Protein AF-A0A357FKM1-F1 (afdb_monomer_lite)

Foldseek 3Di:
DDPPDDVVVVVVVVDPPLVVVLVPDPDQLADEEEAEQCFLPPNVLVVLVRNVNHAYEYEHQDVVSLVNNVVVCVVSVRPRYHYDYDHPDDPDPDDPDD

Secondary structure (DSSP, 8-state):
------HHHHHHHTS--HHHHHHHS---TT--EEEET-TTSTTHHHHHHHTTTS-EEEEES-HHHHHHHHHHHHHHT-SSEEEEE--SS----PPP--

Sequence (98 aa):
MSTKINEDSFLAAKKLDIYHITSLLPAMPYHEIADIGCGEGALSVPLGKLVYRGNVVSLDSNKKNLTITRRELKKARLTNVKATYIPDEPTLPLKDET

Radius of gyration: 16.63 Å; chains: 1; bounding box: 40×29×51 Å

pLDDT: mean 86.25, std 15.76, range [38.56, 98.31]

Structure (mmCIF, N/CA/C/O backbone):
data_AF-A0A357FKM1-F1
#
_entry.id   AF-A0A357FKM1-F1
#
loop_
_atom_site.group_PDB
_atom_site.id
_atom_site.type_symbol
_atom_site.label_atom_id
_atom_site.label_alt_id
_atom_site.label_comp_id
_atom_site.label_asym_id
_atom_site.label_entity_id
_atom_site.label_seq_id
_atom_site.pdbx_PDB_ins_code
_atom_site.Cartn_x
_atom_site.Cartn_y
_atom_site.Cartn_z
_atom_site.occupancy
_atom_site.B_iso_or_equiv
_atom_site.auth_seq_id
_atom_site.auth_comp_id
_atom_site.auth_asym_id
_atom_site.auth_atom_id
_atom_site.pdbx_PDB_model_num
ATOM 1 N N . MET A 1 1 ? 29.532 11.720 18.175 1.00 38.56 1 MET A N 1
ATOM 2 C CA . MET A 1 1 ? 30.227 11.509 16.887 1.00 38.56 1 MET A CA 1
ATOM 3 C C . MET A 1 1 ? 29.156 11.546 15.806 1.00 38.56 1 MET A C 1
ATOM 5 O O . MET A 1 1 ? 28.328 10.651 15.773 1.00 38.56 1 MET A O 1
ATOM 9 N N . SER A 1 2 ? 29.055 12.653 15.064 1.00 39.97 2 SER A N 1
ATOM 10 C CA . SER A 1 2 ? 27.974 12.879 14.092 1.00 39.97 2 SER A CA 1
ATOM 11 C C . SER A 1 2 ? 28.179 11.964 12.885 1.00 39.97 2 SER A C 1
ATOM 13 O O . SER A 1 2 ? 29.159 12.117 12.153 1.00 39.97 2 SER A O 1
ATOM 15 N N . THR A 1 3 ? 27.309 10.971 12.716 1.00 48.97 3 THR A N 1
ATOM 16 C CA . THR A 1 3 ? 27.272 10.112 11.533 1.00 48.97 3 THR A CA 1
ATOM 17 C C . THR A 1 3 ? 26.817 10.959 10.354 1.00 48.97 3 THR A C 1
ATOM 19 O O . THR A 1 3 ? 25.633 11.238 10.186 1.00 48.97 3 THR A O 1
ATOM 22 N N . LYS A 1 4 ? 27.772 11.406 9.532 1.00 58.19 4 LYS A N 1
ATOM 23 C CA . LYS A 1 4 ? 27.467 11.967 8.215 1.00 58.19 4 LYS A CA 1
ATOM 24 C C . LYS A 1 4 ? 26.766 10.875 7.409 1.00 58.19 4 LYS A C 1
ATOM 26 O O . LYS A 1 4 ? 27.403 9.915 6.982 1.00 58.19 4 LYS A O 1
ATOM 31 N N . ILE A 1 5 ? 25.449 10.991 7.283 1.00 58.66 5 ILE A N 1
ATOM 32 C CA . ILE A 1 5 ? 24.640 10.129 6.427 1.00 58.66 5 ILE A CA 1
ATOM 33 C C . ILE A 1 5 ? 25.141 10.360 5.002 1.00 58.66 5 ILE A C 1
ATOM 35 O O . ILE A 1 5 ? 25.173 11.494 4.531 1.00 58.66 5 ILE A O 1
ATOM 39 N N . ASN A 1 6 ? 25.605 9.294 4.353 1.00 70.06 6 ASN A N 1
ATOM 40 C CA . ASN A 1 6 ? 26.044 9.343 2.969 1.00 70.06 6 ASN A CA 1
ATOM 41 C C . ASN A 1 6 ? 24.829 9.671 2.083 1.00 70.06 6 ASN A C 1
ATOM 43 O O . ASN A 1 6 ? 23.919 8.847 1.958 1.00 70.06 6 ASN A O 1
ATOM 47 N N . GLU A 1 7 ? 24.802 10.872 1.500 1.00 65.56 7 GLU A N 1
ATOM 48 C CA . GLU A 1 7 ? 23.712 11.314 0.624 1.00 65.56 7 GLU A CA 1
ATOM 49 C C . GLU A 1 7 ? 23.525 10.381 -0.577 1.00 65.56 7 GLU A C 1
ATOM 51 O O . GLU A 1 7 ? 22.391 10.170 -1.001 1.00 65.56 7 GLU A O 1
ATOM 56 N N . ASP A 1 8 ? 24.587 9.723 -1.050 1.00 58.44 8 ASP A N 1
ATOM 57 C CA . ASP A 1 8 ? 24.513 8.757 -2.149 1.00 58.44 8 ASP A CA 1
ATOM 58 C C . ASP A 1 8 ? 23.810 7.462 -1.727 1.00 58.44 8 ASP A C 1
ATOM 60 O O . ASP A 1 8 ? 23.027 6.903 -2.492 1.00 58.44 8 ASP A O 1
ATOM 64 N N . SER A 1 9 ? 24.018 6.999 -0.489 1.00 56.38 9 SER A N 1
ATOM 65 C CA . SER A 1 9 ? 23.276 5.860 0.076 1.00 56.38 9 SER A CA 1
ATOM 66 C C . SER A 1 9 ? 21.794 6.189 0.234 1.00 56.38 9 SER A C 1
ATOM 68 O O . SER A 1 9 ? 20.937 5.348 -0.031 1.00 56.38 9 SER A O 1
ATOM 70 N N . PHE A 1 10 ? 21.485 7.427 0.621 1.00 55.25 10 PHE A N 1
ATOM 71 C CA . PHE A 1 10 ? 20.115 7.915 0.730 1.00 55.25 10 PHE A CA 1
ATOM 72 C C . PHE A 1 10 ? 19.456 8.076 -0.648 1.00 55.25 10 PHE A C 1
ATOM 74 O O . PHE A 1 10 ? 18.293 7.721 -0.824 1.00 55.25 10 PHE A O 1
ATOM 81 N N . LEU A 1 11 ? 20.202 8.542 -1.653 1.00 59.00 11 LEU A N 1
ATOM 82 C CA . LEU A 1 11 ? 19.739 8.691 -3.033 1.00 59.00 11 LEU A CA 1
ATOM 83 C C . LEU A 1 11 ? 19.567 7.334 -3.740 1.00 59.00 11 LEU A C 1
ATOM 85 O O . LEU A 1 11 ? 18.616 7.161 -4.500 1.00 59.00 11 LEU A O 1
ATOM 89 N N . ALA A 1 12 ? 20.427 6.355 -3.449 1.00 53.94 12 ALA A N 1
ATOM 90 C CA . ALA A 1 12 ? 20.282 4.971 -3.899 1.00 53.94 12 ALA A CA 1
ATOM 91 C C . ALA A 1 12 ? 19.075 4.287 -3.233 1.00 53.94 12 ALA A C 1
ATOM 93 O O . ALA A 1 12 ? 18.266 3.669 -3.924 1.00 53.94 12 ALA A O 1
ATOM 94 N N . ALA A 1 13 ? 18.877 4.483 -1.923 1.00 54.16 13 ALA A N 1
ATOM 95 C CA . ALA A 1 13 ? 17.662 4.056 -1.221 1.00 54.16 13 ALA A CA 1
ATOM 96 C C . ALA A 1 13 ? 16.393 4.732 -1.778 1.00 54.16 13 ALA A C 1
ATOM 98 O O . ALA A 1 13 ? 15.311 4.148 -1.757 1.00 54.16 13 ALA A O 1
ATOM 99 N N . LYS A 1 14 ? 16.523 5.941 -2.343 1.00 59.16 14 LYS A N 1
ATOM 100 C CA . LYS A 1 14 ? 15.426 6.697 -2.968 1.00 59.16 14 LYS A CA 1
ATOM 101 C C . LYS A 1 14 ? 14.861 6.027 -4.223 1.00 59.16 14 LYS A C 1
ATOM 103 O O . LYS A 1 14 ? 13.759 6.376 -4.643 1.00 59.16 14 LYS A O 1
ATOM 108 N N . LYS A 1 15 ? 15.580 5.079 -4.831 1.00 67.06 15 LYS A N 1
ATOM 109 C CA . LYS A 1 15 ? 15.122 4.332 -6.007 1.00 67.06 15 LYS A CA 1
ATOM 110 C C . LYS A 1 15 ? 14.887 2.867 -5.636 1.00 67.06 15 LYS A C 1
ATOM 112 O O . LYS A 1 15 ? 15.583 1.974 -6.102 1.00 67.06 15 LYS A O 1
ATOM 117 N N . LEU A 1 16 ? 13.894 2.637 -4.775 1.00 71.50 16 LEU A N 1
ATOM 118 C CA . LEU A 1 16 ? 13.378 1.298 -4.479 1.00 71.50 16 LEU A CA 1
ATOM 119 C C . LEU A 1 16 ? 12.992 0.599 -5.792 1.00 71.50 16 LEU A C 1
ATOM 121 O O . LEU A 1 16 ? 12.059 1.024 -6.478 1.00 71.50 16 LEU A O 1
ATOM 125 N N . ASP A 1 17 ? 13.714 -0.466 -6.142 1.00 86.94 17 ASP A N 1
ATOM 126 C CA . ASP A 1 17 ? 13.339 -1.332 -7.255 1.00 86.94 17 ASP A CA 1
ATOM 127 C C . ASP A 1 17 ? 12.201 -2.252 -6.809 1.00 86.94 17 ASP A C 1
ATOM 129 O O . ASP A 1 17 ? 12.384 -3.259 -6.120 1.00 86.94 17 ASP A O 1
ATOM 133 N N . ILE A 1 18 ? 10.995 -1.870 -7.214 1.00 87.31 18 ILE A N 1
ATOM 134 C CA . ILE A 1 18 ? 9.758 -2.581 -6.906 1.00 87.31 18 ILE A CA 1
ATOM 135 C C . ILE A 1 18 ? 9.819 -4.036 -7.391 1.00 87.31 18 ILE A C 1
ATOM 137 O O . ILE A 1 18 ? 9.319 -4.928 -6.700 1.00 87.31 18 ILE A O 1
ATOM 141 N N . TYR A 1 19 ? 10.427 -4.306 -8.549 1.00 88.25 19 TYR A N 1
ATOM 142 C CA . TYR A 1 19 ? 10.491 -5.661 -9.100 1.00 88.25 19 TYR A CA 1
ATOM 143 C C . TYR A 1 19 ? 11.409 -6.548 -8.270 1.00 88.25 19 TYR A C 1
ATOM 145 O O . TYR A 1 19 ? 11.069 -7.696 -7.990 1.00 88.25 19 TYR A O 1
ATOM 153 N N . HIS A 1 20 ? 12.527 -5.997 -7.797 1.00 90.44 20 HIS A N 1
ATOM 154 C CA . HIS A 1 20 ? 13.415 -6.718 -6.897 1.00 90.44 20 HIS A CA 1
ATOM 155 C C . HIS A 1 20 ? 12.707 -7.087 -5.584 1.00 90.44 20 HIS A C 1
ATOM 157 O O . HIS A 1 20 ? 12.681 -8.257 -5.209 1.00 90.44 20 HIS A O 1
ATOM 163 N N . ILE A 1 21 ? 12.043 -6.128 -4.932 1.00 89.31 21 ILE A N 1
ATOM 164 C CA . ILE A 1 21 ? 11.337 -6.357 -3.657 1.00 89.31 21 ILE A CA 1
ATOM 165 C C . ILE A 1 21 ? 10.230 -7.398 -3.818 1.00 89.31 21 ILE A C 1
ATOM 167 O O . ILE A 1 21 ? 10.133 -8.339 -3.033 1.00 89.31 21 ILE A O 1
ATOM 171 N N . THR A 1 22 ? 9.404 -7.251 -4.853 1.00 89.56 22 THR A N 1
ATOM 172 C CA . THR A 1 22 ? 8.294 -8.180 -5.106 1.00 89.56 22 THR A CA 1
ATOM 173 C C . THR A 1 22 ? 8.773 -9.584 -5.470 1.00 89.56 22 THR A C 1
ATOM 175 O O . THR A 1 22 ? 8.102 -10.540 -5.099 1.00 89.56 22 THR A O 1
ATOM 178 N N . SER A 1 23 ? 9.943 -9.735 -6.104 1.00 90.88 23 SER A N 1
ATOM 179 C CA . SER A 1 23 ? 10.533 -11.052 -6.400 1.00 90.88 23 SER A CA 1
ATOM 180 C C . SER A 1 23 ? 11.027 -11.807 -5.162 1.00 90.88 23 SER A C 1
ATOM 182 O O . SER A 1 23 ? 11.063 -13.035 -5.166 1.00 90.88 23 SER A O 1
ATOM 184 N N . LEU A 1 24 ? 11.403 -11.078 -4.108 1.00 92.12 24 LEU A N 1
ATOM 185 C CA . LEU A 1 24 ? 11.909 -11.650 -2.858 1.00 92.12 24 LEU A CA 1
ATOM 186 C C . LEU A 1 24 ? 10.798 -11.928 -1.843 1.00 92.12 24 LEU A C 1
ATOM 188 O O . LEU A 1 24 ? 11.004 -12.686 -0.896 1.00 92.12 24 LEU A O 1
ATOM 192 N N . LEU A 1 25 ? 9.627 -11.313 -2.016 1.00 90.75 25 LEU A N 1
ATOM 193 C CA . LEU A 1 25 ? 8.478 -11.543 -1.154 1.00 90.75 25 LEU A CA 1
ATOM 194 C C . LEU A 1 25 ? 7.825 -12.888 -1.506 1.00 90.75 25 LEU A C 1
ATOM 196 O O . LEU A 1 25 ? 7.346 -13.046 -2.629 1.00 90.75 25 LEU A O 1
ATOM 200 N N . PRO A 1 26 ? 7.698 -13.835 -0.556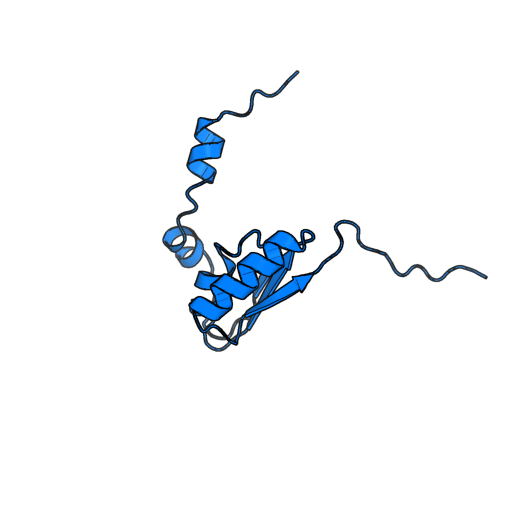 1.00 93.12 26 PRO A N 1
ATOM 201 C CA . PRO A 1 26 ? 6.933 -15.067 -0.750 1.00 93.12 26 PRO A CA 1
ATOM 202 C C . PRO A 1 26 ? 5.420 -14.783 -0.674 1.00 93.12 26 PRO A C 1
ATOM 204 O O . PRO A 1 26 ? 4.684 -15.352 0.135 1.00 93.12 26 PRO A O 1
ATOM 207 N N . ALA A 1 27 ? 4.947 -13.833 -1.480 1.00 93.81 27 ALA A N 1
ATOM 208 C CA . ALA A 1 27 ? 3.560 -13.410 -1.527 1.00 93.81 27 ALA A CA 1
ATOM 209 C C . ALA A 1 27 ? 2.794 -14.214 -2.579 1.00 93.81 27 ALA A C 1
ATOM 211 O O . ALA A 1 27 ? 3.220 -14.349 -3.724 1.00 93.81 27 ALA A O 1
ATOM 212 N N . MET A 1 28 ? 1.626 -14.711 -2.188 1.00 96.06 28 MET A N 1
ATOM 213 C CA . MET A 1 28 ? 0.686 -15.375 -3.081 1.00 96.06 28 MET A CA 1
ATOM 214 C C . MET A 1 28 ? -0.484 -14.436 -3.378 1.00 96.06 28 MET A C 1
ATOM 216 O O . MET A 1 28 ? -0.814 -13.607 -2.529 1.00 96.06 28 MET A O 1
ATOM 220 N N . PRO A 1 29 ? -1.184 -14.590 -4.518 1.00 96.69 29 PRO A N 1
ATOM 221 C CA . PRO A 1 29 ? -2.256 -13.677 -4.918 1.00 96.69 29 PRO A CA 1
ATOM 222 C C . PRO A 1 29 ? -3.370 -13.444 -3.890 1.00 96.69 29 PRO A C 1
ATOM 224 O O . PRO A 1 29 ? -4.070 -12.446 -3.994 1.00 96.69 29 PRO A O 1
ATOM 227 N N . TYR A 1 30 ? -3.567 -14.364 -2.945 1.00 97.44 30 TYR A N 1
ATOM 228 C CA . TYR A 1 30 ? -4.621 -14.350 -1.925 1.00 97.44 30 TYR A CA 1
ATOM 229 C C . TYR A 1 30 ? -4.130 -13.932 -0.530 1.00 97.44 30 TYR A C 1
ATOM 231 O O . TYR A 1 30 ? -4.896 -14.010 0.426 1.00 97.44 30 TYR A O 1
ATOM 239 N N . HIS A 1 31 ? -2.857 -13.560 -0.378 1.00 97.81 31 HIS A N 1
ATOM 240 C CA . HIS A 1 31 ? -2.329 -13.144 0.919 1.00 97.81 31 HIS A CA 1
ATOM 241 C C . HIS A 1 31 ? -2.857 -11.773 1.341 1.00 97.81 31 HIS A C 1
ATOM 243 O O . HIS A 1 31 ? -3.107 -10.893 0.520 1.00 97.81 31 HIS A O 1
ATOM 249 N N . GLU A 1 32 ? -2.956 -11.605 2.654 1.00 97.81 32 GLU A N 1
ATOM 250 C CA . GLU A 1 32 ? -3.219 -10.332 3.309 1.00 97.81 32 GLU A CA 1
ATOM 251 C C . GLU A 1 32 ? -1.876 -9.688 3.676 1.00 97.81 32 GLU A C 1
ATOM 253 O O . GLU A 1 32 ? -1.030 -10.335 4.297 1.00 97.81 32 GLU A O 1
ATOM 258 N N . ILE A 1 33 ? -1.655 -8.433 3.280 1.00 96.94 33 ILE A N 1
ATOM 259 C CA . ILE A 1 33 ? -0.387 -7.724 3.507 1.00 96.94 33 ILE A CA 1
ATOM 260 C C . ILE A 1 33 ? -0.629 -6.444 4.308 1.00 96.94 33 ILE A C 1
ATOM 262 O O . ILE A 1 33 ? -1.495 -5.639 3.970 1.00 96.94 33 ILE A O 1
ATOM 266 N N . ALA A 1 34 ? 0.187 -6.223 5.339 1.00 96.88 34 ALA A N 1
ATOM 267 C CA . ALA A 1 34 ? 0.292 -4.936 6.018 1.00 96.88 34 ALA A CA 1
ATOM 268 C C . ALA A 1 34 ? 1.496 -4.154 5.472 1.00 96.88 34 ALA A C 1
ATOM 270 O O . ALA A 1 34 ? 2.629 -4.625 5.524 1.00 96.88 34 ALA A O 1
ATOM 271 N N . ASP A 1 35 ? 1.239 -2.957 4.955 1.00 95.44 35 ASP A N 1
ATOM 272 C CA . ASP A 1 35 ? 2.230 -2.021 4.423 1.00 95.44 35 ASP A CA 1
ATOM 273 C C . ASP A 1 35 ? 2.394 -0.867 5.423 1.00 95.44 35 ASP A C 1
ATOM 275 O O . ASP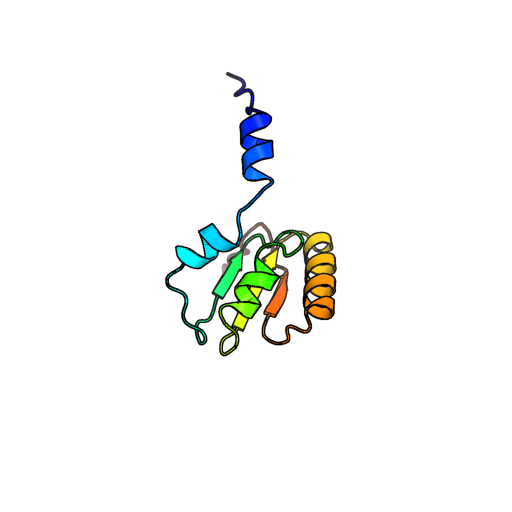 A 1 35 ? 1.635 0.102 5.408 1.00 95.44 35 ASP A O 1
ATOM 279 N N . ILE A 1 36 ? 3.314 -1.039 6.375 1.00 94.75 36 ILE A N 1
ATOM 280 C CA . ILE A 1 36 ? 3.516 -0.134 7.516 1.00 94.75 36 ILE A CA 1
ATOM 281 C C . ILE A 1 36 ? 4.484 0.987 7.132 1.00 94.75 36 ILE A C 1
ATOM 283 O O . ILE A 1 36 ? 5.584 0.722 6.658 1.00 94.75 36 ILE A O 1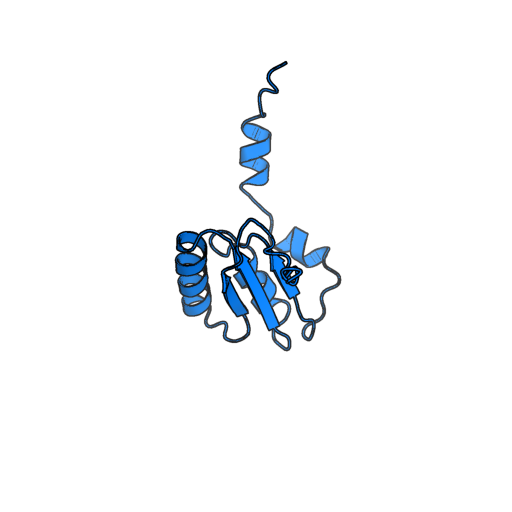
ATOM 287 N N . GLY A 1 37 ? 4.094 2.235 7.392 1.00 92.94 37 GLY A N 1
ATOM 288 C CA . GLY A 1 37 ? 4.841 3.411 6.949 1.00 92.94 37 GLY A CA 1
ATOM 289 C C . GLY A 1 37 ? 4.745 3.591 5.436 1.00 92.94 37 GLY A C 1
ATOM 290 O O . GLY A 1 37 ? 5.760 3.789 4.772 1.00 92.94 37 GLY A O 1
ATOM 291 N N . CYS A 1 38 ? 3.533 3.484 4.879 1.00 93.62 38 CYS A N 1
ATOM 292 C CA . CYS A 1 38 ? 3.327 3.380 3.432 1.00 93.62 38 CYS A CA 1
ATOM 293 C C . CYS A 1 38 ? 3.801 4.603 2.626 1.00 93.62 38 CYS A C 1
ATOM 295 O O . CYS A 1 38 ? 3.887 4.546 1.392 1.00 93.62 38 CYS A O 1
ATOM 297 N N . GLY A 1 39 ? 4.060 5.735 3.288 1.00 93.50 39 GLY A N 1
ATOM 298 C CA . GLY A 1 39 ? 4.462 6.973 2.642 1.00 93.50 39 GLY A CA 1
ATOM 299 C C . GLY A 1 39 ? 3.421 7.407 1.614 1.00 93.50 39 GLY A C 1
ATOM 300 O O . GLY A 1 39 ? 2.218 7.240 1.805 1.00 93.50 39 GLY A O 1
ATOM 301 N N . GLU A 1 40 ? 3.887 7.910 0.474 1.00 93.69 40 GLU A N 1
ATOM 302 C CA . GLU A 1 40 ? 3.033 8.311 -0.654 1.00 93.69 40 GLU A CA 1
ATOM 303 C C . GLU A 1 40 ? 2.474 7.130 -1.478 1.00 93.69 40 GLU A C 1
ATOM 305 O O . GLU A 1 40 ? 1.877 7.336 -2.536 1.00 93.69 40 GLU A O 1
ATOM 310 N N . GLY A 1 41 ? 2.649 5.887 -1.015 1.00 90.12 41 GLY A N 1
ATOM 311 C CA . GLY A 1 41 ? 2.030 4.706 -1.617 1.00 90.12 41 GLY A CA 1
ATOM 312 C C . GLY A 1 41 ? 2.851 4.021 -2.710 1.00 90.12 41 GLY A C 1
ATOM 313 O O . GLY A 1 41 ? 2.298 3.252 -3.501 1.00 90.12 41 GLY A O 1
ATOM 314 N N . ALA A 1 42 ? 4.163 4.282 -2.763 1.00 89.81 42 ALA A N 1
ATOM 315 C CA . ALA A 1 42 ? 5.071 3.731 -3.774 1.00 89.81 42 ALA A CA 1
ATOM 316 C C . ALA A 1 42 ? 5.076 2.190 -3.801 1.00 89.81 42 ALA A C 1
ATOM 318 O O . ALA A 1 42 ? 5.105 1.602 -4.882 1.00 89.81 42 ALA A O 1
ATOM 319 N N . LEU A 1 43 ? 4.994 1.543 -2.629 1.00 92.50 43 LEU A N 1
ATOM 320 C CA . LEU A 1 43 ? 4.870 0.086 -2.501 1.00 92.50 43 LEU A CA 1
ATOM 321 C C . LEU A 1 43 ? 3.418 -0.395 -2.377 1.00 92.50 43 LEU A C 1
ATOM 323 O O . LEU A 1 43 ? 3.109 -1.498 -2.820 1.00 92.50 43 LEU A O 1
ATOM 327 N N . SER A 1 44 ? 2.496 0.429 -1.880 1.00 95.69 44 SER A N 1
ATOM 328 C CA . SER A 1 44 ? 1.087 0.043 -1.721 1.00 95.69 44 SER A CA 1
ATOM 329 C C . SER A 1 44 ? 0.437 -0.378 -3.044 1.00 95.69 44 SER A C 1
ATOM 331 O O . SER A 1 44 ? -0.302 -1.361 -3.101 1.00 95.69 44 SER A O 1
ATOM 333 N N . VAL A 1 45 ? 0.729 0.345 -4.132 1.00 95.75 45 VAL A N 1
ATOM 334 C CA . VAL A 1 45 ? 0.213 0.033 -5.476 1.00 95.75 45 VAL A CA 1
ATOM 335 C C . VAL A 1 45 ? 0.738 -1.311 -6.006 1.00 95.75 45 VAL A C 1
ATOM 337 O O . VAL A 1 45 ? -0.084 -2.145 -6.394 1.00 95.75 45 VAL A O 1
ATOM 340 N N . PRO A 1 46 ? 2.061 -1.565 -6.077 1.00 95.19 46 PRO A N 1
ATOM 341 C CA . PRO A 1 46 ? 2.560 -2.850 -6.558 1.00 95.19 46 PRO A CA 1
ATOM 342 C C . PRO A 1 46 ? 2.186 -4.014 -5.641 1.00 95.19 46 PRO A C 1
ATOM 344 O O . PRO A 1 46 ? 1.854 -5.075 -6.162 1.00 95.19 46 PRO A O 1
ATOM 347 N N . LEU A 1 47 ? 2.136 -3.824 -4.318 1.00 96.31 47 LEU A N 1
ATOM 348 C CA . LEU A 1 47 ? 1.640 -4.850 -3.398 1.00 96.31 47 LEU A CA 1
ATOM 349 C C . LEU A 1 47 ? 0.172 -5.186 -3.682 1.00 96.31 47 LEU A C 1
ATOM 351 O O . LEU A 1 47 ? -0.166 -6.357 -3.816 1.00 96.31 47 LEU A O 1
ATOM 355 N N . GLY A 1 48 ? -0.686 -4.183 -3.891 1.00 96.94 48 GLY A N 1
ATOM 356 C CA . GLY A 1 48 ? -2.087 -4.407 -4.263 1.00 96.94 48 GLY A CA 1
ATOM 357 C C . GLY A 1 48 ? -2.260 -5.187 -5.568 1.00 96.94 48 GLY A C 1
ATOM 358 O O . GLY A 1 48 ? -3.172 -6.005 -5.681 1.00 96.94 48 GLY A O 1
ATOM 359 N N . LYS A 1 49 ? -1.364 -4.977 -6.541 1.00 95.94 49 LYS A N 1
ATOM 360 C CA . LYS A 1 49 ? -1.324 -5.756 -7.791 1.00 95.94 49 LYS A CA 1
ATOM 361 C C . LYS A 1 49 ? -0.797 -7.177 -7.583 1.00 95.94 49 LYS A C 1
ATOM 363 O O . LYS A 1 49 ? -1.292 -8.097 -8.228 1.00 95.94 49 LYS A O 1
ATOM 368 N N . LEU A 1 50 ? 0.191 -7.351 -6.706 1.00 96.25 50 LEU A N 1
ATOM 369 C CA . LEU A 1 50 ? 0.777 -8.648 -6.366 1.00 96.25 50 LEU A CA 1
ATOM 370 C C . LEU A 1 50 ? -0.264 -9.567 -5.711 1.00 96.25 50 LEU A C 1
ATOM 372 O O . LEU A 1 50 ? -0.392 -10.725 -6.104 1.00 96.25 50 LEU A O 1
ATOM 376 N N . VAL A 1 51 ? -1.062 -9.032 -4.778 1.00 96.88 51 VAL A N 1
ATOM 377 C CA . VAL A 1 51 ? -2.128 -9.765 -4.071 1.00 96.88 51 VAL A CA 1
ATOM 378 C C . VAL A 1 51 ? -3.529 -9.459 -4.612 1.00 96.88 51 VAL A C 1
ATOM 380 O O . VAL A 1 51 ? -4.446 -9.118 -3.873 1.00 96.88 51 VAL A O 1
ATOM 383 N N . TYR A 1 52 ? -3.734 -9.595 -5.924 1.00 95.69 52 TYR A N 1
ATOM 384 C CA . TYR A 1 52 ? -4.993 -9.210 -6.590 1.00 95.69 52 TYR A CA 1
ATOM 385 C C . TYR A 1 52 ? -6.259 -9.977 -6.134 1.00 95.69 52 TYR A C 1
ATOM 387 O O . TYR A 1 52 ? -7.366 -9.583 -6.499 1.00 95.69 52 TYR A O 1
ATOM 395 N N . ARG A 1 53 ? -6.127 -11.067 -5.363 1.00 97.12 53 ARG A N 1
ATOM 396 C CA . ARG A 1 53 ? -7.235 -11.810 -4.720 1.00 97.12 53 ARG A CA 1
ATOM 397 C C . ARG A 1 53 ? -7.267 -11.668 -3.193 1.00 97.12 53 ARG A C 1
ATOM 399 O O . ARG A 1 53 ? -8.211 -12.166 -2.589 1.00 97.12 53 ARG A O 1
ATOM 406 N N . GLY A 1 54 ? -6.249 -11.063 -2.589 1.00 97.75 54 GLY A N 1
ATOM 407 C CA . GLY A 1 54 ? -6.182 -10.732 -1.166 1.00 97.75 54 GLY A CA 1
ATOM 408 C C . GLY A 1 54 ? -6.316 -9.228 -0.958 1.00 97.75 54 GLY A C 1
ATOM 409 O O . GLY A 1 54 ? -6.669 -8.500 -1.892 1.00 97.75 54 GLY A O 1
ATOM 410 N N . ASN A 1 55 ? -6.024 -8.748 0.251 1.00 98.25 55 ASN A N 1
ATOM 411 C CA . ASN A 1 55 ? -6.053 -7.320 0.559 1.00 98.25 55 ASN A CA 1
ATOM 412 C C . ASN A 1 55 ? -4.713 -6.785 1.070 1.00 98.25 55 ASN A C 1
ATOM 414 O O . ASN A 1 55 ? -3.872 -7.500 1.614 1.00 98.25 55 ASN A O 1
ATOM 418 N N . VAL A 1 56 ? -4.539 -5.474 0.913 1.00 98.31 56 VAL A N 1
ATOM 419 C CA . VAL A 1 56 ? -3.425 -4.722 1.490 1.00 98.31 56 VAL A CA 1
ATOM 420 C C . VAL A 1 56 ? -3.972 -3.646 2.420 1.00 98.31 56 VAL A C 1
ATOM 422 O O . VAL A 1 56 ? -4.848 -2.863 2.038 1.00 98.31 56 VAL A O 1
ATOM 425 N N . VAL A 1 57 ? -3.438 -3.571 3.634 1.00 98.31 57 VAL A N 1
ATOM 426 C CA . VAL A 1 57 ? -3.700 -2.478 4.573 1.00 98.31 57 VAL A CA 1
ATOM 427 C C . VAL A 1 57 ? -2.453 -1.609 4.653 1.00 98.31 57 VAL A C 1
ATOM 429 O O . VAL A 1 57 ? -1.451 -2.003 5.242 1.00 98.31 57 VAL A O 1
ATOM 432 N N . SER A 1 58 ? -2.521 -0.424 4.052 1.00 98.00 58 SER A N 1
ATOM 433 C CA . SER A 1 58 ? -1.442 0.564 4.078 1.00 98.00 58 SER A CA 1
ATOM 434 C C . SER A 1 58 ? -1.627 1.498 5.266 1.00 98.00 58 SER A C 1
ATOM 436 O O . SER A 1 58 ? -2.676 2.131 5.398 1.00 98.00 58 SER A O 1
ATOM 438 N N . LEU A 1 59 ? -0.628 1.565 6.137 1.00 97.12 59 LEU A N 1
ATOM 439 C CA . LEU A 1 59 ? -0.668 2.255 7.420 1.00 97.12 59 LEU A CA 1
ATOM 440 C C . LEU A 1 59 ? 0.363 3.379 7.433 1.00 97.12 59 LEU A C 1
ATOM 442 O O . LEU A 1 59 ? 1.516 3.163 7.076 1.00 97.12 59 LEU A O 1
ATOM 446 N N . ASP A 1 60 ? -0.034 4.572 7.863 1.00 96.31 60 ASP A N 1
ATOM 447 C CA . ASP A 1 60 ? 0.883 5.705 8.030 1.00 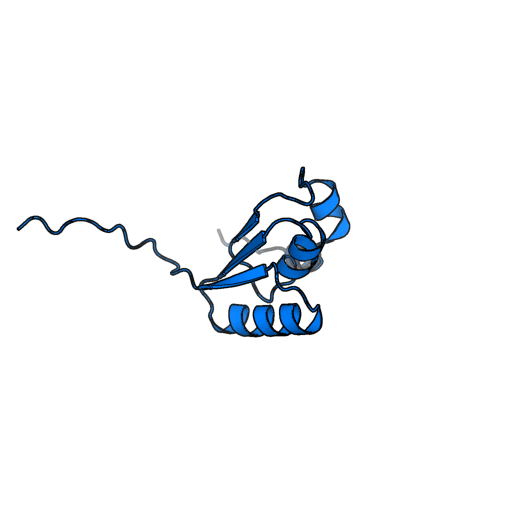96.31 60 ASP A CA 1
ATOM 448 C C . ASP A 1 60 ? 0.339 6.665 9.098 1.00 96.31 60 ASP A C 1
ATOM 450 O O . ASP A 1 60 ? -0.880 6.843 9.228 1.00 96.31 60 ASP A O 1
ATOM 454 N N . SER A 1 61 ? 1.235 7.289 9.858 1.00 95.56 61 SER A N 1
ATOM 455 C CA . SER A 1 61 ? 0.897 8.305 10.858 1.00 95.56 61 SER A CA 1
ATOM 456 C C . SER A 1 61 ? 0.735 9.698 10.256 1.00 95.56 61 SER A C 1
ATOM 458 O O . SER A 1 61 ? 0.065 10.571 10.813 1.00 95.56 61 SER A O 1
ATOM 460 N N . ASN A 1 62 ? 1.240 9.931 9.051 1.00 95.62 62 ASN A N 1
ATOM 461 C CA . ASN A 1 62 ? 1.061 11.180 8.341 1.00 95.62 62 ASN A CA 1
ATOM 462 C C . ASN A 1 62 ? -0.186 11.137 7.444 1.00 95.62 62 ASN A C 1
ATOM 464 O O . ASN A 1 62 ? -0.240 10.516 6.382 1.00 95.62 62 ASN A O 1
ATOM 468 N N . LYS A 1 63 ? -1.213 11.909 7.810 1.00 95.94 63 LYS A N 1
ATOM 469 C CA . LYS A 1 63 ? -2.457 12.006 7.022 1.00 95.94 63 LYS A CA 1
ATOM 470 C C . LYS A 1 63 ? -2.250 12.545 5.597 1.00 95.94 63 LYS A C 1
ATOM 472 O O . LYS A 1 63 ? -3.064 12.244 4.716 1.00 95.94 63 LYS A O 1
ATOM 477 N N . LYS A 1 64 ? -1.190 13.327 5.345 1.00 96.69 64 LYS A N 1
ATOM 478 C CA . LYS A 1 64 ? -0.860 13.820 3.994 1.00 96.69 64 LYS A CA 1
ATOM 479 C C . LYS A 1 64 ? -0.431 12.666 3.091 1.00 96.69 64 LYS A C 1
ATOM 481 O O . LYS A 1 64 ? -0.976 12.542 1.995 1.00 96.69 64 LYS A O 1
ATOM 486 N N . ASN A 1 65 ? 0.430 11.786 3.600 1.00 95.62 65 ASN A N 1
ATOM 487 C CA . ASN A 1 65 ? 0.861 10.557 2.932 1.00 95.62 65 ASN A CA 1
ATOM 488 C C . ASN A 1 65 ? -0.352 9.707 2.541 1.00 95.62 65 ASN A C 1
ATOM 490 O O . ASN A 1 65 ? -0.571 9.444 1.363 1.00 95.62 65 ASN A O 1
ATOM 494 N N . LEU A 1 66 ? -1.248 9.432 3.495 1.00 97.25 66 LEU A N 1
ATOM 495 C CA . LEU A 1 66 ? -2.475 8.666 3.239 1.00 97.25 66 LEU A CA 1
ATOM 496 C C . LEU A 1 66 ? -3.377 9.291 2.166 1.00 97.25 66 LEU A C 1
ATOM 498 O O . LEU A 1 66 ? -4.038 8.577 1.413 1.00 97.25 66 LEU A O 1
ATOM 502 N N . THR A 1 67 ? -3.448 10.620 2.097 1.00 98.00 67 THR A N 1
ATOM 503 C CA . THR A 1 67 ? -4.241 11.317 1.073 1.00 98.00 67 THR A CA 1
ATOM 504 C C . THR A 1 67 ? -3.649 11.105 -0.318 1.00 98.00 67 THR A C 1
ATOM 506 O O . THR A 1 67 ? -4.391 10.827 -1.264 1.00 98.00 67 THR A O 1
ATOM 509 N N . ILE A 1 68 ? -2.321 11.180 -0.438 1.00 97.75 68 ILE A N 1
ATOM 510 C CA . ILE A 1 68 ? -1.605 10.910 -1.688 1.00 97.75 68 ILE A CA 1
ATOM 511 C C . ILE A 1 68 ? -1.769 9.437 -2.070 1.00 97.75 68 ILE A C 1
ATOM 513 O O . ILE A 1 68 ? -2.232 9.158 -3.175 1.00 97.75 68 ILE A O 1
ATOM 517 N N . THR A 1 69 ? -1.545 8.510 -1.139 1.00 97.12 69 THR A N 1
ATOM 518 C CA . THR A 1 69 ? -1.731 7.067 -1.347 1.00 97.12 69 THR A CA 1
ATOM 519 C C . THR A 1 69 ? -3.129 6.752 -1.866 1.00 97.12 69 THR A C 1
ATOM 521 O O . THR A 1 69 ? -3.268 6.110 -2.902 1.00 97.12 69 THR A O 1
ATOM 524 N N . ARG A 1 70 ? -4.197 7.274 -1.242 1.00 98.12 70 ARG A N 1
ATOM 525 C CA . ARG A 1 70 ? -5.581 7.072 -1.729 1.00 98.12 70 ARG A CA 1
ATOM 526 C C . ARG A 1 70 ? -5.783 7.576 -3.156 1.00 98.12 70 ARG A C 1
ATOM 528 O O . ARG A 1 70 ? -6.502 6.945 -3.932 1.00 98.12 70 ARG A O 1
ATOM 535 N N . ARG A 1 71 ? -5.163 8.702 -3.520 1.00 98.00 71 ARG A N 1
ATOM 536 C CA . ARG A 1 71 ? -5.219 9.235 -4.887 1.00 98.00 71 ARG A CA 1
ATOM 537 C C . ARG A 1 71 ? -4.517 8.303 -5.873 1.00 98.00 71 ARG A C 1
ATOM 539 O O . ARG A 1 71 ? -5.082 8.036 -6.932 1.00 98.00 71 ARG A O 1
ATOM 546 N N . GLU A 1 72 ? -3.334 7.799 -5.537 1.00 96.62 72 GLU A N 1
ATOM 547 C CA . GLU A 1 72 ? -2.589 6.873 -6.398 1.00 96.62 72 GLU A CA 1
ATOM 548 C C . GLU A 1 72 ? -3.302 5.518 -6.537 1.00 96.62 72 GLU A C 1
ATOM 550 O O . GLU A 1 72 ? -3.441 5.011 -7.651 1.00 96.62 72 GLU A O 1
ATOM 555 N N . LEU A 1 73 ? -3.892 4.993 -5.459 1.00 97.44 73 LEU A N 1
ATOM 556 C CA . LEU A 1 73 ? -4.735 3.791 -5.498 1.00 97.44 73 LEU A CA 1
ATOM 557 C C . LEU A 1 73 ? -5.957 3.974 -6.407 1.00 97.44 73 LEU A C 1
ATOM 559 O O . LEU A 1 73 ? -6.259 3.103 -7.227 1.00 97.44 73 LEU A O 1
ATOM 563 N N . LYS A 1 74 ? -6.629 5.132 -6.327 1.00 97.81 74 LYS A N 1
ATOM 564 C CA . LYS A 1 74 ? -7.766 5.462 -7.200 1.00 97.81 74 LYS A CA 1
ATOM 565 C C . LYS A 1 74 ? -7.349 5.548 -8.669 1.00 97.81 74 LYS A C 1
ATOM 567 O O . LYS A 1 74 ? -8.054 5.015 -9.524 1.00 97.81 74 LYS A O 1
ATOM 572 N N . LYS A 1 75 ? -6.208 6.178 -8.971 1.00 97.25 75 LYS A N 1
ATOM 573 C CA . LYS A 1 75 ? -5.647 6.222 -10.336 1.00 97.25 75 LYS A CA 1
ATOM 574 C C . LYS A 1 75 ? -5.336 4.818 -10.860 1.00 97.25 75 LYS A C 1
ATOM 576 O O . LYS A 1 75 ? -5.634 4.525 -12.014 1.00 97.25 75 LYS A O 1
ATOM 581 N N . ALA A 1 76 ? -4.794 3.949 -10.007 1.00 96.38 76 ALA A N 1
ATOM 582 C CA . ALA A 1 76 ? -4.485 2.558 -10.329 1.00 96.38 76 ALA A CA 1
ATOM 583 C C . ALA A 1 76 ? -5.716 1.629 -10.358 1.00 96.38 76 ALA A C 1
ATOM 585 O O . ALA A 1 76 ? -5.581 0.478 -10.764 1.00 96.38 76 ALA A O 1
ATOM 586 N N . ARG A 1 77 ? -6.901 2.118 -9.957 1.00 97.50 77 ARG A N 1
ATOM 587 C CA . ARG A 1 77 ? -8.163 1.359 -9.854 1.00 97.50 77 ARG A CA 1
ATOM 588 C C . ARG A 1 77 ? -8.072 0.134 -8.933 1.00 97.50 77 ARG A C 1
ATOM 590 O O . ARG A 1 77 ? -8.726 -0.875 -9.180 1.00 97.50 77 ARG A O 1
ATOM 597 N N . LEU A 1 78 ? -7.279 0.229 -7.867 1.00 97.75 78 LEU A N 1
ATOM 598 C CA . LEU A 1 78 ? -7.151 -0.831 -6.868 1.00 97.75 78 LEU A CA 1
ATOM 599 C C . LEU A 1 78 ? -8.226 -0.675 -5.788 1.00 97.75 78 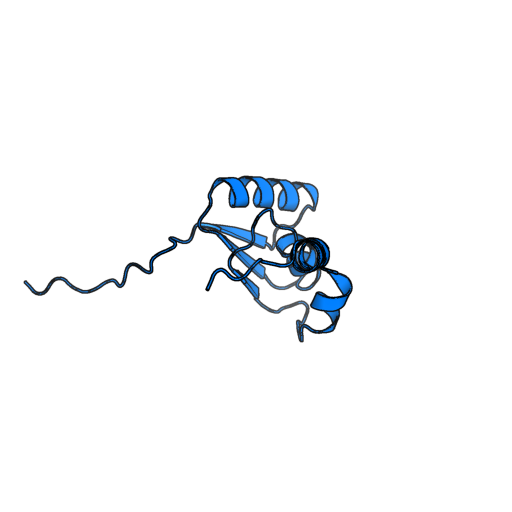LEU A C 1
ATOM 601 O O . LEU A 1 78 ? -8.279 0.345 -5.103 1.00 97.75 78 LEU A O 1
ATOM 605 N N . THR A 1 79 ? -9.078 -1.689 -5.633 1.00 97.44 79 THR A N 1
ATOM 606 C CA . THR A 1 79 ? -10.147 -1.733 -4.614 1.00 97.44 79 THR A CA 1
ATOM 607 C C . THR A 1 79 ? -9.794 -2.606 -3.412 1.00 97.44 79 THR A C 1
ATOM 609 O O . THR A 1 79 ? -10.470 -2.541 -2.389 1.00 97.44 79 THR A O 1
ATOM 612 N N . ASN A 1 80 ? -8.742 -3.414 -3.529 1.00 98.12 80 ASN A N 1
ATOM 613 C CA . ASN A 1 80 ? -8.258 -4.335 -2.503 1.00 98.12 80 ASN A CA 1
ATOM 614 C C . ASN A 1 80 ? -7.211 -3.711 -1.563 1.00 98.12 80 ASN A C 1
ATOM 616 O O . ASN A 1 80 ? -6.706 -4.384 -0.672 1.00 98.12 80 ASN A O 1
ATOM 620 N N . VAL A 1 81 ? -6.881 -2.427 -1.738 1.00 98.25 81 VAL A N 1
ATOM 621 C CA . VAL A 1 81 ? -5.922 -1.714 -0.884 1.00 98.25 81 VAL A CA 1
ATOM 622 C C . VAL A 1 81 ? -6.636 -0.633 -0.079 1.00 98.25 81 VAL A C 1
ATOM 624 O O . VAL A 1 81 ? -7.315 0.226 -0.647 1.00 98.25 81 VAL A O 1
ATOM 627 N N . LYS A 1 82 ? -6.463 -0.641 1.245 1.00 97.94 82 LYS A N 1
ATOM 628 C CA . LYS A 1 82 ? -7.049 0.344 2.164 1.00 97.94 82 LYS A CA 1
ATOM 629 C C . LYS A 1 82 ? -5.960 1.129 2.885 1.00 97.94 82 LYS A C 1
ATOM 631 O O . LYS A 1 82 ? -5.192 0.566 3.655 1.00 97.94 82 LYS A O 1
ATOM 636 N N . ALA A 1 83 ? -5.946 2.445 2.680 1.00 97.62 83 ALA A N 1
ATOM 637 C CA . ALA A 1 83 ? -5.063 3.361 3.398 1.00 97.62 83 ALA A CA 1
ATOM 638 C C . ALA A 1 83 ? -5.704 3.816 4.721 1.00 97.62 83 ALA A C 1
ATOM 640 O O . ALA A 1 83 ? -6.725 4.522 4.716 1.00 97.62 83 ALA A O 1
ATOM 641 N N . THR A 1 84 ? -5.084 3.448 5.836 1.00 97.06 84 THR A N 1
ATOM 642 C CA . THR A 1 84 ? -5.586 3.610 7.204 1.00 97.06 84 THR A CA 1
ATOM 643 C C . THR A 1 84 ? -4.579 4.391 8.045 1.00 97.06 84 THR A C 1
ATOM 645 O O . THR A 1 84 ? -3.374 4.235 7.899 1.00 97.06 84 THR A O 1
ATOM 648 N N . TYR A 1 85 ? -5.076 5.275 8.907 1.00 95.94 85 TYR A N 1
ATOM 649 C CA . TYR A 1 85 ? -4.229 6.026 9.833 1.00 95.94 85 TYR A CA 1
ATOM 650 C C . TYR A 1 85 ? -3.865 5.167 11.041 1.00 95.94 85 TYR A C 1
ATOM 652 O O . TYR A 1 85 ? -4.739 4.491 11.584 1.00 95.94 85 TYR A O 1
ATOM 660 N N . ILE A 1 86 ? -2.609 5.247 11.475 1.00 92.50 86 ILE A N 1
ATOM 661 C CA . ILE A 1 86 ? -2.137 4.663 12.732 1.00 92.50 86 ILE A CA 1
ATOM 662 C C . ILE A 1 86 ? -1.370 5.734 13.525 1.00 92.50 86 ILE A C 1
ATOM 664 O O . ILE A 1 86 ? -0.606 6.482 12.918 1.00 92.50 86 ILE A O 1
ATOM 668 N N . PRO A 1 87 ? -1.589 5.886 14.842 1.00 88.31 87 PRO A N 1
ATOM 669 C CA . PRO A 1 87 ? -0.781 6.793 15.654 1.00 88.31 87 PRO A CA 1
ATOM 670 C C . PRO A 1 87 ? 0.670 6.296 15.764 1.00 88.31 87 PRO A C 1
ATOM 672 O O . PRO A 1 87 ? 0.912 5.092 15.725 1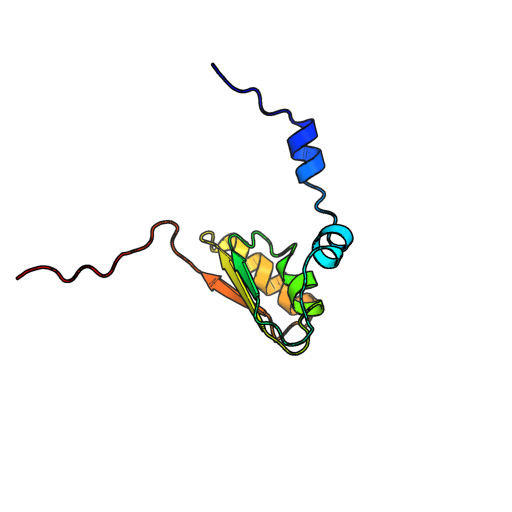.00 88.31 87 PRO A O 1
ATOM 675 N N . ASP A 1 88 ? 1.623 7.225 15.913 1.00 79.75 88 ASP A N 1
ATOM 676 C CA . ASP A 1 88 ? 3.049 6.897 16.100 1.00 79.75 88 ASP A CA 1
ATOM 677 C C . ASP A 1 88 ? 3.314 6.185 17.433 1.00 79.75 88 ASP A C 1
ATOM 679 O O . ASP A 1 88 ? 4.215 5.355 17.534 1.00 79.75 88 ASP A O 1
ATOM 683 N N . GLU A 1 89 ? 2.507 6.484 18.450 1.00 75.19 89 GLU A N 1
ATOM 684 C CA . GLU A 1 89 ? 2.593 5.843 19.754 1.00 75.19 89 GLU A CA 1
ATOM 685 C C . GLU A 1 89 ? 1.439 4.852 19.935 1.00 75.19 89 GLU A C 1
ATOM 687 O O . GLU A 1 89 ? 0.271 5.214 19.736 1.00 75.19 89 GLU A O 1
ATOM 692 N N . PRO A 1 90 ? 1.731 3.600 20.329 1.00 67.38 90 PRO A N 1
ATOM 693 C CA . PRO A 1 90 ? 0.691 2.664 20.701 1.00 67.38 90 PRO A CA 1
ATOM 694 C C . PRO A 1 90 ? 0.036 3.163 21.989 1.00 67.38 90 PRO A C 1
ATOM 696 O O . PRO A 1 90 ? 0.630 3.120 23.066 1.00 67.38 90 PRO A O 1
ATOM 699 N N . THR A 1 91 ? -1.215 3.608 21.897 1.00 68.88 91 THR A N 1
ATOM 700 C CA . THR A 1 91 ? -2.062 3.750 23.078 1.00 68.88 91 THR A CA 1
ATOM 701 C C . THR A 1 91 ? -2.365 2.351 23.597 1.00 68.88 91 THR A C 1
ATOM 703 O O . THR A 1 91 ? -3.264 1.666 23.113 1.00 68.88 91 THR A O 1
ATOM 706 N N . LEU A 1 92 ? -1.569 1.893 24.564 1.00 70.94 92 LEU A N 1
ATOM 707 C CA . LEU A 1 92 ? -1.894 0.699 25.333 1.00 70.94 92 LEU A CA 1
ATOM 708 C C . LEU A 1 92 ? -3.190 0.999 26.096 1.00 70.94 92 LEU A C 1
ATOM 710 O O . LEU A 1 92 ? -3.202 1.943 26.889 1.00 70.94 92 LEU A O 1
ATOM 714 N N . PRO A 1 93 ? -4.283 0.247 25.872 1.00 69.62 93 PRO A N 1
ATOM 715 C CA . PRO A 1 93 ? -5.500 0.399 26.650 1.00 69.62 93 PRO A CA 1
ATOM 716 C C . PRO A 1 93 ? -5.253 -0.210 28.032 1.00 69.62 93 PRO A C 1
ATOM 718 O O . PRO A 1 93 ? -5.670 -1.330 28.326 1.00 69.62 93 PRO A O 1
ATOM 721 N N . LEU A 1 94 ? -4.499 0.502 28.864 1.00 75.88 94 LEU A N 1
ATOM 722 C CA . LEU A 1 94 ? -4.384 0.184 30.274 1.00 75.88 94 LEU A CA 1
ATOM 723 C C . LEU A 1 94 ? -5.725 0.545 30.909 1.00 75.88 94 LEU A C 1
ATOM 725 O O . LEU A 1 94 ? -6.260 1.630 30.690 1.00 75.88 94 LEU A O 1
ATOM 729 N N . LYS A 1 95 ? -6.307 -0.407 31.636 1.00 72.19 95 LYS A N 1
ATOM 730 C CA . LYS A 1 95 ? -7.441 -0.115 32.508 1.00 72.19 95 LYS A CA 1
ATOM 731 C C . LYS A 1 95 ? -6.916 0.830 33.584 1.00 72.19 95 LYS A C 1
ATOM 733 O O . LYS A 1 95 ? -5.964 0.463 34.267 1.00 72.19 95 LYS A O 1
ATOM 738 N N . ASP A 1 96 ? -7.519 2.004 33.725 1.00 72.19 96 ASP A N 1
ATOM 739 C CA . ASP A 1 96 ? -7.275 2.830 34.902 1.00 72.19 96 ASP A CA 1
ATOM 740 C C . ASP A 1 96 ? -7.699 2.012 36.132 1.00 72.19 96 ASP A C 1
ATOM 742 O O . ASP A 1 96 ? -8.837 1.538 36.211 1.00 72.19 96 ASP A O 1
ATOM 746 N N . GLU A 1 97 ? -6.766 1.767 37.051 1.00 63.09 97 GLU A N 1
ATOM 747 C CA . GLU A 1 97 ? -7.074 1.146 38.336 1.00 63.09 97 GLU A CA 1
ATOM 748 C C . GLU A 1 97 ? -7.817 2.186 39.189 1.00 63.09 97 GLU A C 1
ATOM 750 O O . GLU A 1 97 ? -7.208 3.100 39.743 1.00 63.09 97 GLU A O 1
ATOM 755 N N . THR A 1 98 ? -9.149 2.094 39.220 1.00 59.00 98 THR A N 1
ATOM 756 C CA . THR A 1 98 ? -10.007 2.761 40.218 1.00 59.00 98 THR A CA 1
ATOM 757 C C . THR A 1 98 ? -10.034 1.995 41.524 1.00 59.00 98 THR A C 1
ATOM 759 O O . THR A 1 98 ? -10.213 0.756 41.442 1.00 59.00 98 THR A O 1
#